Protein AF-A0A4R4LG14-F1 (afdb_monomer)

Secondary structure (DSSP, 8-state):
--GGGHHHHHHHHHHT--SS-S-B-TTSSBPPHHHHHHHHHHHHHHTT-TT--HHHHHHHHHHHHHHTT--HHHHHHHHSS--HHHHHHHHHTTTTTHHHHHHHHHHHHHHS-GGGS-S----

Solvent-accessible surface area (backbone atoms only — not comparable to full-atom values): 7514 Å² total; per-residue (Å²): 129,69,73,88,54,48,63,60,51,51,53,40,53,77,74,51,32,51,99,90,40,74,56,44,38,98,87,72,43,74,52,52,70,65,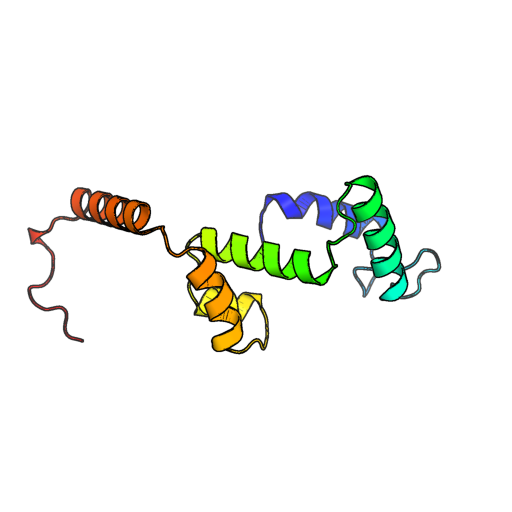61,55,50,54,52,48,54,55,50,31,50,76,70,72,38,75,87,65,51,79,66,52,56,55,51,49,56,43,40,56,43,29,67,72,68,50,48,70,66,54,46,31,65,73,60,54,97,52,51,70,74,65,38,47,59,31,50,59,76,45,72,81,46,63,66,61,52,53,48,52,53,50,53,52,52,74,77,40,65,74,90,73,57,71,98,66,86,82,128

Foldseek 3Di:
DPPVCVVVQVVQCVPAADPVGSHADPVRHHDDPVNVQVVVCVVCVVVVNNVDHPVVVVVVVLLVVLVVVDDLVRSPVVVDPDDSVVSVVSVVSNPPCVVVVVVVVVVCVVVDPPVPDPPDPDD

Nearest PDB structures (foldseek):
  3nkh-assembly1_B  TM=7.473E-01  e=2.938E-03  Staphylococcus aureus subsp. aureus USA300_TCH1516
  5hxy-assembly4_D  TM=7.061E-01  e=4.426E-02  Thermoplasma acidophilum DSM 1728
  5hxy-assembly6_F  TM=7.081E-01  e=1.070E-01  Thermoplasma acidophilum DSM 1728

Structure (mmCIF, N/CA/C/O backbone):
data_AF-A0A4R4LG14-F1
#
_entry.id   AF-A0A4R4LG14-F1
#
loop_
_atom_site.group_PDB
_atom_site.id
_atom_site.type_symbol
_atom_site.label_atom_id
_atom_site.label_alt_id
_atom_site.label_comp_id
_atom_site.label_asym_id
_atom_site.label_entity_id
_atom_site.label_seq_id
_atom_site.pdbx_PDB_ins_code
_atom_site.Cartn_x
_atom_site.Cartn_y
_atom_site.Cartn_z
_atom_site.occupancy
_atom_site.B_iso_or_equiv
_atom_site.auth_seq_id
_atom_site.auth_comp_id
_atom_site.auth_asym_id
_atom_site.auth_atom_id
_atom_site.pdbx_PDB_model_num
ATOM 1 N N . MET A 1 1 ? -0.194 -11.779 3.820 1.00 76.62 1 MET A N 1
ATOM 2 C CA . MET A 1 1 ? -0.408 -11.141 2.499 1.00 76.62 1 MET A CA 1
ATOM 3 C C . MET A 1 1 ? -1.853 -11.392 2.093 1.00 76.62 1 MET A C 1
ATOM 5 O O . MET A 1 1 ? -2.299 -12.504 2.347 1.00 76.62 1 MET A O 1
ATOM 9 N N . PRO A 1 2 ? -2.594 -10.414 1.538 1.00 85.44 2 PRO A N 1
ATOM 10 C CA . PRO A 1 2 ? -3.987 -10.636 1.152 1.00 85.44 2 PRO A CA 1
ATOM 11 C C . PRO A 1 2 ? -4.112 -11.770 0.113 1.00 85.44 2 PRO A C 1
ATOM 13 O O . PRO A 1 2 ? -3.395 -11.725 -0.890 1.00 85.44 2 PRO A O 1
ATOM 16 N N . PRO A 1 3 ? -4.994 -12.772 0.312 1.00 91.81 3 PRO A N 1
ATOM 17 C CA . PRO A 1 3 ? -5.083 -13.934 -0.579 1.00 91.81 3 PRO A CA 1
ATOM 18 C C . PRO A 1 3 ? -5.392 -13.582 -2.037 1.00 91.81 3 PRO A C 1
ATOM 20 O O . PRO A 1 3 ? -4.839 -14.194 -2.945 1.00 91.81 3 PRO A O 1
ATOM 23 N N . HIS A 1 4 ? -6.196 -12.540 -2.274 1.00 90.62 4 HIS A N 1
ATOM 24 C CA . HIS A 1 4 ? -6.562 -12.090 -3.621 1.00 90.62 4 HIS A CA 1
ATOM 25 C C . HIS A 1 4 ? -5.376 -11.545 -4.443 1.00 90.62 4 HIS A C 1
ATOM 27 O O . HIS A 1 4 ? -5.482 -11.428 -5.658 1.00 90.62 4 HIS A O 1
ATOM 33 N N . VAL A 1 5 ? -4.235 -11.237 -3.811 1.00 90.06 5 VAL A N 1
ATOM 34 C CA . VAL A 1 5 ? -3.007 -10.787 -4.496 1.00 90.06 5 VAL A CA 1
ATOM 35 C C . VAL A 1 5 ? -2.131 -11.972 -4.932 1.00 90.06 5 VAL A C 1
ATOM 37 O O . VAL A 1 5 ? -1.293 -11.839 -5.821 1.00 90.06 5 VAL A O 1
ATOM 40 N N . VAL A 1 6 ? -2.323 -13.161 -4.352 1.00 94.12 6 VAL A N 1
ATOM 41 C CA . VAL A 1 6 ? -1.509 -14.348 -4.670 1.00 94.12 6 VAL A CA 1
ATOM 42 C C . VAL A 1 6 ? -1.554 -14.713 -6.162 1.00 94.12 6 VAL A C 1
ATOM 44 O O . VAL A 1 6 ? -0.480 -14.946 -6.720 1.00 94.12 6 VAL A O 1
ATOM 47 N N . PRO A 1 7 ? -2.720 -14.738 -6.845 1.00 95.50 7 PRO A N 1
ATOM 48 C CA . PRO A 1 7 ? -2.771 -15.124 -8.254 1.00 95.50 7 PRO A CA 1
ATOM 49 C C . PRO A 1 7 ? -1.943 -14.210 -9.163 1.00 95.50 7 PRO A C 1
ATOM 51 O O . PRO A 1 7 ? -1.222 -14.706 -10.025 1.00 95.50 7 PRO A O 1
ATOM 54 N N . VAL A 1 8 ? -1.974 -12.889 -8.940 1.00 93.38 8 VAL A N 1
ATOM 55 C CA . VAL A 1 8 ? -1.200 -11.941 -9.762 1.00 93.38 8 VAL A CA 1
ATOM 56 C C . VAL A 1 8 ? 0.305 -12.061 -9.514 1.00 93.38 8 VAL A C 1
ATOM 58 O O . VAL A 1 8 ? 1.091 -11.954 -10.452 1.00 93.38 8 VAL A O 1
ATOM 61 N N . LEU A 1 9 ? 0.725 -12.351 -8.279 1.00 93.31 9 LEU A N 1
ATOM 62 C CA . LEU A 1 9 ? 2.139 -12.585 -7.979 1.00 93.31 9 LEU A CA 1
ATOM 63 C C . LEU A 1 9 ? 2.648 -13.890 -8.585 1.00 93.31 9 LEU A C 1
ATOM 65 O O . LEU A 1 9 ? 3.774 -13.923 -9.071 1.00 93.31 9 LEU A O 1
ATOM 69 N N . ARG A 1 10 ? 1.827 -14.947 -8.583 1.00 95.44 10 ARG A N 1
ATOM 70 C CA . ARG A 1 10 ? 2.173 -16.217 -9.231 1.00 95.44 10 ARG A CA 1
ATOM 71 C C . ARG A 1 10 ? 2.366 -16.030 -10.733 1.00 95.44 10 ARG A C 1
ATOM 73 O O . ARG A 1 10 ? 3.416 -16.393 -11.246 1.00 95.44 10 ARG A O 1
ATOM 80 N N . LEU A 1 11 ? 1.409 -15.376 -11.391 1.00 96.31 11 LEU A N 1
ATOM 81 C CA . LEU A 1 11 ? 1.508 -15.036 -12.811 1.00 96.31 11 LEU A CA 1
ATOM 82 C C . LEU A 1 11 ? 2.797 -14.256 -13.111 1.00 96.31 11 LEU A C 1
ATOM 84 O O . LEU A 1 11 ? 3.506 -14.548 -14.069 1.00 96.31 11 LEU A O 1
ATOM 88 N N . HIS A 1 12 ? 3.121 -13.272 -12.268 1.00 94.69 12 HIS A N 1
ATOM 89 C CA . HIS A 1 12 ? 4.330 -12.468 -12.430 1.00 94.69 12 HIS A CA 1
ATOM 90 C C . HIS A 1 12 ? 5.613 -13.287 -12.250 1.00 94.69 12 HIS A C 1
ATOM 92 O O . HIS A 1 12 ? 6.559 -13.118 -13.018 1.00 94.69 12 HIS A O 1
ATOM 98 N N . LEU A 1 13 ? 5.650 -14.177 -11.256 1.00 94.94 13 LEU A N 1
ATOM 99 C CA . LEU A 1 13 ? 6.781 -15.075 -11.015 1.00 94.94 13 LEU A CA 1
ATOM 100 C C . LEU A 1 13 ? 7.037 -16.006 -12.204 1.00 94.94 13 LEU A C 1
ATOM 102 O O . LEU A 1 13 ? 8.188 -16.206 -12.572 1.00 94.94 13 L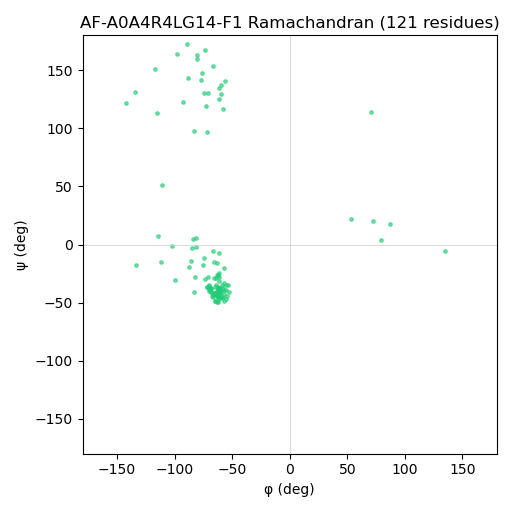EU A O 1
ATOM 106 N N . GLU A 1 14 ? 5.976 -16.538 -12.808 1.00 95.31 14 GLU A N 1
ATOM 107 C CA . GLU A 1 14 ? 6.063 -17.453 -13.950 1.00 95.31 14 GLU A CA 1
ATOM 108 C C . GLU A 1 14 ? 6.499 -16.748 -15.240 1.00 95.31 14 GLU A C 1
ATOM 110 O O . GLU A 1 14 ? 7.228 -17.329 -16.041 1.00 95.31 14 GLU A O 1
ATOM 115 N N . GLN A 1 15 ? 6.061 -15.503 -15.454 1.00 93.94 15 GLN A N 1
ATOM 116 C CA . GLN A 1 15 ? 6.255 -14.818 -16.736 1.00 93.94 15 GLN A CA 1
ATOM 117 C C . GLN A 1 15 ? 7.421 -13.827 -16.763 1.00 93.94 15 GLN A C 1
ATOM 119 O O . GLN A 1 15 ? 7.988 -13.592 -17.831 1.00 93.94 15 GLN A O 1
ATOM 124 N N . TYR A 1 16 ? 7.748 -13.194 -15.634 1.00 93.06 16 TYR A N 1
ATOM 125 C CA . TYR A 1 16 ? 8.576 -11.980 -15.635 1.00 93.06 16 TYR A CA 1
ATOM 126 C C . TYR A 1 16 ? 9.705 -11.966 -14.603 1.00 93.06 16 TYR A C 1
ATOM 128 O O . TYR A 1 16 ? 10.607 -11.130 -14.712 1.00 93.06 16 TYR A O 1
ATOM 136 N N . ALA A 1 17 ? 9.665 -12.822 -13.581 1.00 94.69 17 ALA A N 1
ATOM 137 C CA . ALA A 1 17 ? 10.696 -12.831 -12.550 1.00 94.69 17 ALA A CA 1
ATOM 138 C C . ALA A 1 17 ? 11.994 -13.492 -13.038 1.00 94.69 17 ALA A C 1
ATOM 140 O O . ALA A 1 17 ? 11.992 -14.431 -13.830 1.00 94.69 17 ALA A O 1
ATOM 141 N N . GLY A 1 18 ? 13.122 -12.997 -12.529 1.00 92.12 18 GLY A N 1
ATOM 142 C CA . GLY A 1 18 ? 14.416 -13.654 -12.667 1.00 92.12 18 GLY A CA 1
ATOM 143 C C . GLY A 1 18 ? 14.655 -14.636 -11.522 1.00 92.12 18 GLY A C 1
ATOM 144 O O . GLY A 1 18 ? 13.927 -14.653 -10.531 1.00 92.12 18 GLY A O 1
ATOM 145 N N . ARG A 1 19 ? 15.741 -15.411 -11.612 1.00 88.25 19 ARG A N 1
ATOM 146 C CA . ARG A 1 19 ? 16.099 -16.416 -10.595 1.00 88.25 19 ARG A CA 1
ATOM 147 C C . ARG A 1 19 ? 16.275 -15.832 -9.186 1.00 88.25 19 ARG A C 1
ATOM 149 O O . ARG A 1 19 ? 15.901 -16.474 -8.213 1.00 88.25 19 ARG A O 1
ATOM 156 N N . GLU A 1 20 ? 16.841 -14.631 -9.077 1.00 91.12 20 GLU A N 1
ATOM 157 C CA . GLU A 1 20 ? 17.147 -13.986 -7.787 1.00 91.12 20 GLU A CA 1
ATOM 158 C C . GLU A 1 20 ? 16.288 -12.751 -7.493 1.00 91.12 20 GLU A C 1
ATOM 160 O O . GLU A 1 20 ? 16.271 -12.242 -6.373 1.00 91.12 20 GLU A O 1
ATOM 165 N N . ARG A 1 21 ? 15.604 -12.210 -8.503 1.00 93.25 21 ARG A N 1
ATOM 166 C CA . ARG A 1 21 ? 14.941 -10.907 -8.420 1.00 93.25 21 ARG A CA 1
ATOM 167 C C . ARG A 1 21 ? 13.544 -10.985 -9.003 1.00 93.25 21 ARG A C 1
ATOM 169 O O . ARG A 1 21 ? 13.350 -11.431 -10.127 1.00 93.25 21 ARG A O 1
ATOM 176 N N . LEU A 1 22 ? 12.583 -10.464 -8.242 1.00 93.38 22 LEU A N 1
ATOM 177 C CA . LEU A 1 22 ? 11.174 -10.480 -8.622 1.00 93.38 22 LEU A CA 1
ATOM 178 C C . LEU A 1 22 ? 10.884 -9.576 -9.828 1.00 93.38 22 LEU A C 1
ATOM 180 O O . LEU A 1 22 ? 10.078 -9.932 -10.675 1.00 93.38 22 LEU A O 1
ATOM 184 N N . PHE A 1 23 ? 11.534 -8.414 -9.922 1.00 94.12 23 PHE A N 1
ATOM 185 C CA . PHE A 1 23 ? 11.260 -7.422 -10.964 1.00 94.12 23 PHE A CA 1
ATOM 186 C C . PHE A 1 23 ? 12.462 -7.244 -11.889 1.00 94.12 23 PHE A C 1
ATOM 188 O O . PHE A 1 23 ? 13.499 -6.712 -11.481 1.00 94.12 23 PHE A O 1
ATOM 195 N N . MET A 1 24 ? 12.282 -7.649 -13.144 1.00 94.81 24 MET A N 1
ATOM 196 C CA . MET A 1 24 ? 13.300 -7.604 -14.189 1.00 94.81 24 MET A CA 1
ATOM 197 C C . MET A 1 24 ? 12.877 -6.676 -15.330 1.00 94.81 24 MET A C 1
ATOM 199 O O . MET A 1 24 ? 11.692 -6.478 -15.602 1.00 94.81 24 MET A O 1
ATOM 203 N N . SER A 1 25 ? 13.865 -6.096 -15.996 1.00 92.50 25 SER A N 1
ATOM 204 C CA . SER A 1 25 ? 13.724 -5.426 -17.285 1.00 92.50 25 SER A CA 1
ATOM 205 C C . SER A 1 25 ? 13.715 -6.468 -18.414 1.00 92.50 25 SER A C 1
ATOM 207 O O . SER A 1 25 ? 14.147 -7.604 -18.233 1.00 92.50 25 SER A O 1
ATOM 209 N N . ARG A 1 26 ? 13.250 -6.081 -19.610 1.00 88.50 26 ARG A N 1
ATOM 210 C CA . ARG A 1 26 ? 13.176 -6.983 -20.782 1.00 88.50 26 ARG A CA 1
ATOM 211 C C . ARG A 1 26 ? 14.534 -7.517 -21.245 1.00 88.50 26 ARG A 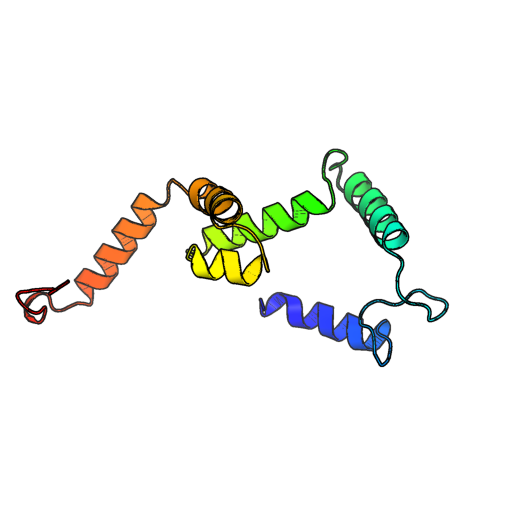C 1
ATOM 213 O O . ARG A 1 26 ? 14.584 -8.560 -21.877 1.00 88.50 26 ARG A O 1
ATOM 220 N N . ASP A 1 27 ? 15.606 -6.794 -20.946 1.00 90.50 27 ASP A N 1
ATOM 221 C CA . ASP A 1 27 ? 16.990 -7.170 -21.249 1.00 90.50 27 ASP A CA 1
ATOM 222 C C . ASP A 1 27 ? 17.608 -8.106 -20.191 1.00 90.50 27 ASP A C 1
ATOM 224 O O . ASP A 1 27 ? 18.797 -8.403 -20.252 1.00 90.50 27 ASP A O 1
ATOM 228 N N . GLY A 1 28 ? 16.827 -8.552 -19.198 1.00 90.62 28 GLY A N 1
ATOM 229 C CA . GLY A 1 28 ? 17.301 -9.411 -18.113 1.00 90.62 28 GLY A CA 1
ATOM 230 C C . GLY A 1 28 ? 18.052 -8.672 -17.003 1.00 90.62 28 GLY A C 1
ATOM 231 O O . GLY A 1 28 ? 18.515 -9.309 -16.058 1.00 90.62 28 GLY A O 1
ATOM 232 N N . SER A 1 29 ? 18.158 -7.340 -17.058 1.00 92.75 29 SER A N 1
ATOM 233 C CA . SER A 1 29 ? 18.714 -6.540 -15.962 1.00 92.75 29 SER A CA 1
ATOM 234 C C . SER A 1 29 ? 17.679 -6.295 -14.850 1.00 92.75 29 SER A C 1
ATOM 236 O O . SER A 1 29 ? 16.473 -6.384 -15.094 1.00 92.75 29 SER A O 1
ATOM 238 N N . PRO A 1 30 ? 18.090 -5.958 -13.612 1.00 94.50 30 PRO A N 1
ATOM 239 C CA . PRO A 1 30 ? 17.150 -5.539 -12.575 1.00 94.50 30 PRO A CA 1
ATOM 240 C C . PRO A 1 30 ? 16.307 -4.335 -13.017 1.00 94.50 30 PRO A C 1
ATOM 242 O O . PRO A 1 30 ? 16.816 -3.397 -13.639 1.00 94.50 30 PRO A O 1
ATOM 245 N N . LEU A 1 31 ? 15.019 -4.329 -12.663 1.00 94.44 31 LEU A N 1
ATOM 246 C CA . LEU A 1 31 ? 14.141 -3.212 -13.001 1.00 94.44 31 LEU A CA 1
ATOM 247 C C . LEU A 1 31 ? 14.633 -1.912 -12.344 1.00 94.44 31 LEU A C 1
ATOM 249 O O . LEU A 1 31 ? 14.779 -1.823 -11.124 1.00 94.44 31 LEU A O 1
ATOM 253 N N . ARG A 1 32 ? 14.845 -0.872 -13.156 1.00 93.31 32 ARG A N 1
ATOM 254 C CA . ARG A 1 32 ? 15.227 0.457 -12.662 1.00 93.31 32 ARG A CA 1
ATOM 255 C C . ARG A 1 32 ? 14.017 1.192 -12.086 1.00 93.31 32 ARG A C 1
ATOM 257 O O . ARG A 1 32 ? 12.936 1.181 -12.675 1.00 93.31 32 ARG A O 1
ATOM 264 N N . GLY A 1 33 ? 14.221 1.929 -10.992 1.00 90.62 33 GLY A N 1
ATOM 265 C CA . GLY A 1 33 ? 13.154 2.696 -10.332 1.00 90.62 33 GLY A CA 1
ATOM 266 C C . GLY A 1 33 ? 12.455 3.705 -11.254 1.00 90.62 33 GLY A C 1
ATOM 267 O O . GLY A 1 33 ? 11.230 3.803 -11.239 1.00 90.62 33 GLY A O 1
ATOM 268 N N . ASN A 1 34 ? 13.202 4.391 -12.129 1.00 93.31 34 ASN A N 1
ATOM 269 C CA . ASN A 1 34 ? 12.603 5.322 -13.092 1.00 93.31 34 ASN A CA 1
ATOM 270 C C . ASN A 1 34 ? 11.678 4.606 -14.094 1.00 93.31 34 ASN A C 1
ATOM 272 O O . ASN A 1 34 ? 10.634 5.141 -14.450 1.00 93.31 34 ASN A O 1
ATOM 276 N N . THR A 1 35 ? 11.997 3.376 -14.509 1.00 93.38 35 THR A N 1
ATOM 277 C CA . THR A 1 35 ? 11.138 2.595 -15.416 1.00 93.38 35 THR A CA 1
ATOM 278 C C . THR A 1 35 ? 9.770 2.330 -14.789 1.00 93.38 35 THR A C 1
ATOM 280 O O . THR A 1 35 ? 8.742 2.538 -15.438 1.00 93.38 35 THR A O 1
ATOM 283 N N . LEU A 1 36 ? 9.754 1.938 -13.510 1.00 92.00 36 LEU A N 1
ATOM 284 C CA . LEU A 1 36 ? 8.525 1.774 -12.733 1.00 92.00 36 LEU A CA 1
ATOM 285 C C . LEU A 1 36 ? 7.763 3.100 -12.609 1.00 92.00 36 LEU A C 1
ATOM 287 O O . LEU A 1 36 ? 6.560 3.142 -12.861 1.00 92.00 36 LEU A O 1
ATOM 291 N N . TYR A 1 37 ? 8.461 4.186 -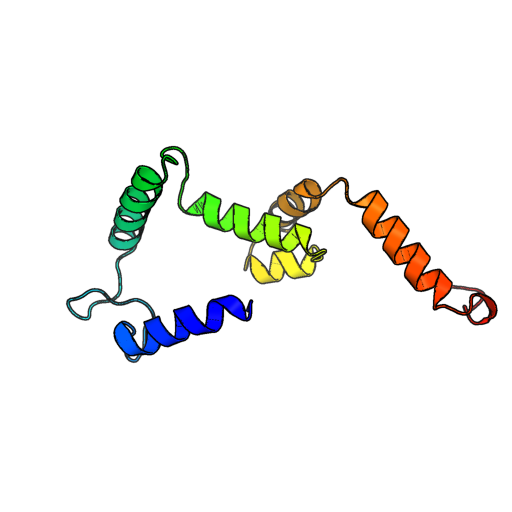12.272 1.00 93.62 37 TYR A N 1
ATOM 292 C CA . TYR A 1 37 ? 7.851 5.508 -12.134 1.00 93.62 37 TYR A CA 1
ATOM 293 C C . TYR A 1 37 ? 7.173 5.969 -13.432 1.00 93.62 37 TYR A C 1
ATOM 295 O O . TYR A 1 37 ? 6.016 6.377 -13.410 1.00 93.62 37 TYR A O 1
ATOM 303 N N . GLN A 1 38 ? 7.831 5.820 -14.584 1.00 95.25 38 GLN A N 1
ATOM 304 C CA . GLN A 1 38 ? 7.242 6.178 -15.878 1.00 95.25 38 GLN A CA 1
ATOM 305 C C . GLN A 1 38 ? 6.031 5.302 -16.230 1.00 95.25 38 GLN A C 1
ATOM 307 O O . GLN A 1 38 ? 5.056 5.790 -16.804 1.00 95.25 38 GLN A O 1
ATOM 312 N N . ALA A 1 39 ? 6.062 4.010 -15.883 1.00 94.25 39 ALA A N 1
ATOM 313 C CA . ALA A 1 39 ? 4.900 3.137 -16.039 1.00 94.25 39 ALA A CA 1
ATOM 314 C C . ALA A 1 39 ? 3.716 3.610 -15.182 1.00 94.25 39 ALA A C 1
ATOM 316 O O . ALA A 1 39 ? 2.595 3.693 -15.688 1.00 94.25 39 ALA A O 1
ATOM 317 N N . PHE A 1 40 ? 3.974 4.002 -13.934 1.00 95.62 40 PHE A N 1
ATOM 318 C CA . PHE A 1 40 ? 2.967 4.581 -13.051 1.00 95.62 40 PHE A CA 1
ATOM 319 C C . PHE A 1 40 ? 2.409 5.909 -13.584 1.00 95.62 40 PHE A C 1
ATOM 321 O O . PHE A 1 40 ? 1.194 6.079 -13.615 1.00 95.62 40 PHE A O 1
ATOM 328 N N . VAL A 1 41 ? 3.257 6.820 -14.074 1.00 96.38 41 VAL A N 1
ATOM 329 C CA . VAL A 1 41 ? 2.824 8.104 -14.661 1.00 96.38 41 VAL A CA 1
ATOM 330 C C . VAL A 1 41 ? 1.854 7.880 -15.826 1.00 96.38 41 VAL A C 1
ATOM 332 O O . VAL A 1 41 ? 0.824 8.547 -15.919 1.00 96.38 41 VAL A O 1
ATOM 335 N N . ARG A 1 42 ? 2.133 6.902 -16.696 1.00 97.38 42 ARG A N 1
ATOM 336 C CA . ARG A 1 42 ? 1.206 6.532 -17.777 1.00 97.38 42 ARG A CA 1
ATOM 337 C C . ARG A 1 42 ? -0.101 5.951 -17.239 1.00 97.38 42 ARG A C 1
ATOM 339 O O . ARG A 1 42 ? -1.164 6.280 -17.759 1.00 97.38 42 ARG A O 1
ATOM 346 N N . ALA A 1 43 ? -0.031 5.094 -16.221 1.00 96.19 43 ALA A N 1
ATOM 347 C CA . ALA A 1 43 ? -1.210 4.482 -15.614 1.00 96.19 43 ALA A CA 1
ATOM 348 C C . ALA A 1 43 ? -2.117 5.523 -14.937 1.00 96.19 43 ALA A C 1
ATOM 350 O O . ALA A 1 43 ? -3.309 5.559 -15.236 1.00 96.19 43 ALA A O 1
ATOM 351 N N . ARG A 1 44 ? -1.563 6.416 -14.103 1.00 95.81 44 ARG A N 1
ATOM 352 C CA . ARG A 1 44 ? -2.344 7.454 -13.410 1.00 95.81 44 ARG A CA 1
ATOM 353 C C . ARG A 1 44 ? -3.006 8.423 -14.389 1.00 95.81 44 ARG A C 1
ATOM 355 O O . ARG A 1 44 ? -4.168 8.755 -14.201 1.00 95.81 44 ARG A O 1
ATOM 362 N N . LYS A 1 45 ? -2.317 8.784 -15.481 1.00 97.19 45 LYS A N 1
ATOM 363 C CA . LYS A 1 45 ? -2.873 9.666 -16.516 1.00 97.19 45 LYS A CA 1
ATOM 364 C C . LYS A 1 45 ? -4.065 9.030 -17.221 1.00 97.19 45 LYS A C 1
ATOM 366 O O . LYS A 1 45 ? -5.091 9.668 -17.415 1.00 97.19 45 LYS A O 1
ATOM 371 N N . ARG A 1 46 ? -3.960 7.741 -17.558 1.00 97.81 46 ARG A N 1
ATOM 372 C CA . ARG A 1 46 ? -5.076 6.975 -18.139 1.00 97.81 46 ARG A CA 1
ATOM 373 C C . ARG A 1 46 ? -6.261 6.831 -17.184 1.00 97.81 46 ARG A C 1
ATOM 375 O O . ARG A 1 46 ? -7.383 6.713 -17.653 1.00 97.81 46 ARG A O 1
ATOM 382 N N . ALA A 1 47 ? -6.007 6.831 -15.879 1.00 95.56 47 ALA A N 1
ATOM 383 C CA . ALA A 1 47 ? -7.039 6.789 -14.849 1.00 95.56 47 ALA A CA 1
ATOM 384 C C . ALA A 1 47 ? -7.615 8.176 -14.492 1.00 95.56 47 ALA A C 1
ATOM 386 O O . ALA A 1 47 ? -8.508 8.244 -13.656 1.00 95.56 47 ALA A O 1
ATOM 387 N N . GLY A 1 48 ? -7.111 9.274 -15.077 1.00 97.19 48 GLY A N 1
ATOM 388 C CA . GLY A 1 48 ? -7.528 10.639 -14.726 1.00 97.19 48 GLY A CA 1
ATOM 389 C C . GLY A 1 48 ? -7.020 11.125 -13.359 1.00 97.19 48 GLY A C 1
ATOM 390 O O . GLY A 1 48 ? -7.578 12.053 -12.784 1.00 97.19 48 GLY A O 1
ATOM 391 N N . LEU A 1 49 ? -5.967 10.502 -12.822 1.00 95.81 49 LEU A N 1
ATOM 392 C CA . LEU A 1 49 ? -5.421 10.745 -11.482 1.00 95.81 49 LEU A CA 1
ATOM 393 C C . LEU A 1 49 ? -4.038 11.411 -11.546 1.00 95.81 49 LEU A C 1
ATOM 395 O O . LEU A 1 49 ? -3.075 10.943 -10.941 1.00 95.81 49 LEU A O 1
ATOM 399 N N . ASP A 1 50 ? -3.910 12.504 -12.298 1.00 94.56 50 ASP A N 1
ATOM 400 C CA . ASP A 1 50 ? -2.611 13.144 -12.573 1.00 94.56 50 ASP A CA 1
ATOM 401 C C . ASP A 1 50 ? -1.877 13.649 -11.319 1.00 94.56 50 ASP A C 1
ATOM 403 O O . ASP A 1 50 ? -0.643 13.675 -11.289 1.00 94.56 50 ASP A O 1
ATOM 407 N N . HIS A 1 51 ? -2.628 13.996 -10.272 1.00 93.50 51 HIS A N 1
ATOM 408 C CA . HIS A 1 51 ? -2.106 14.460 -8.986 1.00 93.50 51 HIS A CA 1
ATOM 409 C C . HIS A 1 51 ? -1.529 13.329 -8.117 1.00 93.50 51 HIS A C 1
ATOM 411 O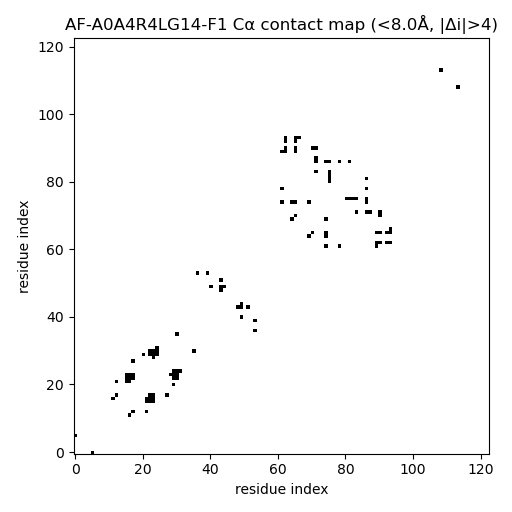 O . HIS A 1 51 ? -0.770 13.601 -7.191 1.00 93.50 51 HIS A O 1
ATOM 417 N N . LEU A 1 52 ? -1.858 12.066 -8.410 1.00 94.56 52 LEU A N 1
ATOM 418 C CA . LEU A 1 52 ? -1.481 10.923 -7.582 1.00 94.56 52 LEU A CA 1
ATOM 419 C C . LEU A 1 52 ? 0.002 10.582 -7.746 1.00 94.56 52 LEU A C 1
ATOM 421 O O . LEU A 1 52 ? 0.489 10.393 -8.862 1.00 94.56 52 LEU A O 1
ATOM 425 N N . THR A 1 53 ? 0.732 10.424 -6.651 1.00 93.88 53 THR A N 1
ATOM 426 C CA . THR A 1 53 ? 2.121 9.953 -6.629 1.00 93.88 53 THR A CA 1
ATOM 427 C C . THR A 1 53 ? 2.206 8.455 -6.316 1.00 93.88 53 THR A C 1
ATOM 429 O O . THR A 1 53 ? 1.271 7.842 -5.805 1.00 93.88 53 THR A O 1
ATOM 432 N N . VAL A 1 54 ? 3.364 7.836 -6.581 1.00 90.19 54 VAL A N 1
ATOM 433 C CA . VAL A 1 54 ? 3.604 6.430 -6.194 1.00 90.19 54 VAL A CA 1
ATOM 434 C C . VAL A 1 54 ? 3.527 6.258 -4.672 1.00 90.19 54 VAL A C 1
ATOM 436 O O . VAL A 1 54 ? 3.116 5.204 -4.188 1.00 90.19 54 VAL A O 1
ATOM 439 N N . HIS A 1 55 ? 3.910 7.283 -3.904 1.00 91.75 55 HIS A N 1
ATOM 440 C CA . HIS A 1 55 ? 3.8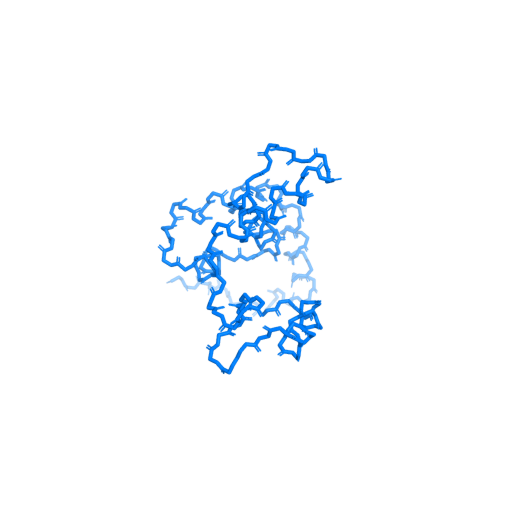75 7.223 -2.445 1.00 91.75 55 HIS A CA 1
ATOM 441 C C . HIS A 1 55 ? 2.438 7.242 -1.901 1.00 91.75 55 HIS A C 1
ATOM 443 O O . HIS A 1 55 ? 2.163 6.602 -0.887 1.00 91.75 55 HIS A O 1
ATOM 449 N N . ASP A 1 56 ? 1.494 7.847 -2.623 1.00 93.06 56 ASP A N 1
ATOM 450 C CA . ASP A 1 56 ? 0.076 7.839 -2.245 1.00 93.06 56 ASP A CA 1
ATOM 451 C C . ASP A 1 56 ? -0.539 6.436 -2.305 1.00 93.06 56 ASP A C 1
ATOM 453 O O . ASP A 1 56 ? -1.407 6.104 -1.498 1.00 93.06 56 ASP A O 1
ATOM 457 N N . LEU A 1 57 ? -0.032 5.552 -3.176 1.00 91.69 57 LEU A N 1
ATOM 458 C CA . LEU A 1 57 ? -0.417 4.134 -3.163 1.00 91.69 57 LEU A CA 1
ATOM 459 C C . LEU A 1 57 ? -0.016 3.459 -1.847 1.00 91.69 57 LEU A C 1
ATOM 461 O O . LEU A 1 57 ? -0.765 2.651 -1.293 1.00 91.69 57 LEU A O 1
ATOM 465 N N . ARG A 1 58 ? 1.163 3.811 -1.320 1.00 89.50 58 ARG A N 1
ATOM 466 C CA . ARG A 1 58 ? 1.624 3.318 -0.021 1.00 89.50 58 ARG A CA 1
ATOM 467 C C . ARG A 1 58 ? 0.751 3.873 1.098 1.00 89.50 58 ARG A C 1
ATOM 469 O O . ARG A 1 58 ? 0.351 3.085 1.948 1.00 89.50 58 ARG A O 1
ATOM 476 N N . HIS A 1 59 ? 0.429 5.168 1.085 1.00 90.19 59 HIS A N 1
ATOM 477 C CA . HIS A 1 59 ? -0.496 5.769 2.052 1.00 90.19 59 HIS A CA 1
ATOM 478 C C . HIS A 1 59 ? -1.859 5.076 2.036 1.00 90.19 59 HIS A C 1
ATOM 480 O O . HIS A 1 59 ? -2.321 4.626 3.080 1.00 90.19 59 HIS A O 1
ATOM 486 N N . THR A 1 60 ? -2.435 4.879 0.850 1.00 90.06 60 THR A N 1
ATOM 487 C CA . THR A 1 60 ? -3.714 4.182 0.662 1.00 90.06 60 THR A CA 1
ATOM 488 C C . THR A 1 60 ? -3.677 2.785 1.277 1.00 90.06 60 THR A C 1
ATOM 490 O O . THR A 1 60 ? -4.553 2.425 2.057 1.00 90.06 60 THR A O 1
ATOM 493 N N . GLY A 1 61 ? -2.620 2.008 1.015 1.00 89.06 61 GLY A N 1
ATOM 494 C CA . GLY A 1 61 ? -2.466 0.673 1.595 1.00 89.06 61 GLY A CA 1
ATOM 495 C C . GLY A 1 61 ? -2.359 0.650 3.127 1.00 89.06 61 GLY A C 1
ATOM 496 O O . GLY A 1 61 ? -2.714 -0.360 3.734 1.00 89.06 61 GLY A O 1
ATOM 497 N N . GLN A 1 62 ? -1.882 1.728 3.760 1.00 89.25 62 GLN A N 1
ATOM 498 C CA . GLN A 1 62 ? -1.843 1.837 5.223 1.00 89.25 62 GLN A CA 1
ATOM 499 C C . GLN A 1 62 ? -3.174 2.299 5.805 1.00 89.25 62 GLN A C 1
ATOM 501 O O . GLN A 1 62 ? -3.606 1.734 6.803 1.00 89.25 62 GLN A O 1
ATOM 506 N N . THR A 1 63 ? -3.848 3.257 5.169 1.00 88.94 63 THR A N 1
ATOM 507 C CA . THR A 1 63 ? -5.201 3.665 5.566 1.00 88.94 63 THR A CA 1
ATOM 508 C C . THR A 1 63 ? -6.165 2.482 5.481 1.00 88.94 63 THR A C 1
ATOM 510 O O . THR A 1 63 ? -6.869 2.202 6.444 1.00 88.94 63 THR A O 1
ATOM 513 N N . LEU A 1 64 ? -6.119 1.708 4.389 1.00 89.25 64 LEU A N 1
ATOM 514 C CA . LEU A 1 64 ? -6.915 0.485 4.242 1.00 89.25 64 LEU A CA 1
ATOM 515 C C . LEU A 1 64 ? -6.579 -0.559 5.316 1.00 89.25 64 LEU A C 1
ATOM 517 O O . LEU A 1 64 ? -7.472 -1.236 5.807 1.00 89.25 64 LEU A O 1
ATOM 521 N N . ALA A 1 65 ? -5.306 -0.693 5.708 1.00 88.62 65 ALA A N 1
ATOM 522 C CA . ALA A 1 65 ? -4.921 -1.594 6.795 1.00 88.62 65 ALA A CA 1
ATOM 523 C C . ALA A 1 65 ? -5.444 -1.105 8.156 1.00 88.62 65 ALA A C 1
ATOM 525 O O . ALA A 1 65 ? -5.940 -1.904 8.941 1.00 88.62 65 ALA A O 1
ATOM 526 N N . ALA A 1 66 ? -5.384 0.197 8.434 1.00 88.69 66 ALA A N 1
ATOM 527 C CA . ALA A 1 66 ? -5.948 0.763 9.656 1.00 88.69 66 ALA A CA 1
ATOM 528 C C . ALA A 1 66 ? -7.470 0.527 9.717 1.00 88.69 66 ALA A C 1
ATOM 530 O O . ALA A 1 66 ? -8.001 0.118 10.750 1.00 88.69 66 ALA A O 1
ATOM 531 N N . GLN A 1 67 ? -8.159 0.661 8.580 1.00 85.62 67 GLN A N 1
ATOM 532 C CA . GLN A 1 67 ? -9.590 0.374 8.442 1.00 85.62 67 GLN A CA 1
ATOM 533 C C . GLN A 1 67 ? -9.961 -1.094 8.684 1.00 85.62 67 GLN A C 1
ATOM 535 O O . GLN A 1 67 ? -11.123 -1.378 8.946 1.00 85.62 67 GLN A O 1
ATOM 540 N N . THR A 1 68 ? -9.022 -2.048 8.673 1.00 85.25 68 THR A N 1
ATOM 541 C CA . THR A 1 68 ? -9.332 -3.430 9.087 1.00 85.25 68 THR A CA 1
ATOM 542 C C . THR A 1 68 ? -9.328 -3.615 10.603 1.00 85.25 68 THR A C 1
ATOM 544 O O . THR A 1 68 ? -9.599 -4.710 11.075 1.00 85.25 68 THR A O 1
ATOM 547 N N . GLY A 1 69 ? -9.014 -2.572 11.377 1.00 84.69 69 GLY A N 1
ATOM 548 C CA . GLY A 1 69 ? -8.847 -2.652 12.833 1.00 84.69 69 GLY A CA 1
ATOM 549 C C . GLY A 1 69 ? -7.426 -3.033 13.240 1.00 84.69 69 GLY A C 1
ATOM 550 O O . GLY A 1 69 ? -7.208 -3.481 14.361 1.00 84.69 69 GLY A O 1
ATOM 551 N N . ALA A 1 70 ? -6.459 -2.887 12.328 1.00 87.69 70 ALA A N 1
ATOM 552 C CA . ALA A 1 70 ? -5.058 -3.135 12.629 1.00 87.69 70 ALA A CA 1
ATOM 553 C C . ALA A 1 70 ? -4.575 -2.214 13.757 1.00 87.69 70 ALA A C 1
ATOM 555 O O . ALA A 1 70 ? -4.847 -1.011 13.762 1.00 87.69 70 ALA A O 1
ATOM 556 N N . THR A 1 71 ? -3.814 -2.774 14.694 1.00 88.50 71 THR A N 1
ATOM 557 C CA . THR A 1 71 ? -3.242 -2.006 15.800 1.00 88.50 71 THR A CA 1
ATOM 558 C C . THR A 1 71 ? -2.086 -1.126 15.321 1.00 88.50 71 THR A C 1
ATOM 560 O O . THR A 1 71 ? -1.518 -1.322 14.243 1.00 88.50 71 THR A O 1
ATOM 563 N N . LEU A 1 72 ? -1.651 -0.181 16.162 1.00 88.19 72 LEU A N 1
ATOM 564 C CA . LEU A 1 72 ? -0.449 0.609 15.884 1.00 88.19 72 LEU A CA 1
ATOM 565 C C . LEU A 1 72 ? 0.783 -0.285 15.638 1.00 88.19 72 LEU A C 1
ATOM 567 O O . LEU A 1 72 ? 1.574 -0.004 14.738 1.00 88.19 72 LEU A O 1
ATOM 571 N N . ALA A 1 73 ? 0.920 -1.379 16.394 1.00 89.44 73 ALA A N 1
ATOM 572 C CA . ALA A 1 73 ? 2.013 -2.335 16.236 1.00 89.44 73 ALA A CA 1
ATOM 573 C C . ALA A 1 73 ? 1.957 -3.055 14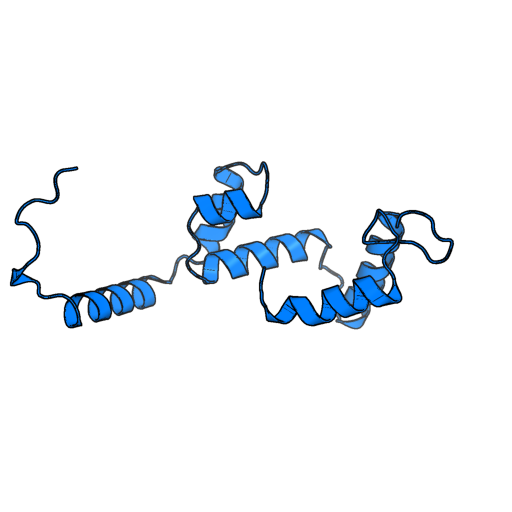.876 1.00 89.44 73 ALA A C 1
ATOM 575 O O . ALA A 1 73 ? 2.985 -3.182 14.203 1.00 89.44 73 ALA A O 1
ATOM 576 N N . ASP A 1 74 ? 0.763 -3.453 14.427 1.00 90.44 74 ASP A N 1
ATOM 577 C CA . ASP A 1 74 ? 0.562 -4.071 13.110 1.00 90.44 74 ASP A CA 1
ATOM 578 C C . ASP A 1 74 ? 0.941 -3.115 11.977 1.00 90.44 74 ASP A C 1
ATOM 580 O O . ASP A 1 74 ? 1.657 -3.494 11.043 1.00 90.44 74 ASP A O 1
ATOM 584 N N . LEU A 1 75 ? 0.508 -1.854 12.073 1.00 89.56 75 LEU A N 1
ATOM 585 C CA . LEU A 1 75 ? 0.828 -0.816 11.093 1.00 89.56 75 LEU A CA 1
ATOM 586 C C . LEU A 1 75 ? 2.332 -0.532 11.047 1.00 89.56 75 LEU A C 1
ATOM 588 O O . LEU A 1 75 ? 2.913 -0.465 9.964 1.00 89.56 75 LEU A O 1
ATOM 592 N N . MET A 1 76 ? 2.998 -0.433 12.201 1.00 90.38 76 MET A N 1
ATOM 593 C CA . MET A 1 76 ? 4.452 -0.245 12.268 1.00 90.38 76 MET A CA 1
ATOM 594 C C . MET A 1 76 ? 5.215 -1.410 11.636 1.00 90.38 76 MET A C 1
ATOM 596 O O . MET A 1 76 ? 6.132 -1.189 10.838 1.00 90.38 76 MET A O 1
ATOM 600 N N . LYS A 1 77 ? 4.805 -2.649 11.933 1.00 90.75 77 LYS A N 1
ATOM 601 C CA . LYS A 1 77 ? 5.390 -3.856 11.336 1.00 90.75 77 LYS A CA 1
ATOM 602 C C . LYS A 1 77 ? 5.227 -3.864 9.816 1.00 90.75 77 LYS A C 1
ATOM 604 O O . LYS A 1 77 ? 6.168 -4.202 9.104 1.00 90.75 77 LYS A O 1
ATOM 609 N N . ARG A 1 78 ? 4.056 -3.465 9.306 1.00 88.69 78 ARG A N 1
ATOM 610 C CA . ARG A 1 78 ? 3.783 -3.371 7.860 1.00 88.69 78 ARG A CA 1
ATOM 611 C C . ARG A 1 78 ? 4.542 -2.242 7.176 1.00 88.69 78 ARG A C 1
ATOM 613 O O . ARG A 1 78 ? 4.925 -2.384 6.017 1.00 88.69 78 ARG A O 1
ATOM 620 N N . LEU A 1 79 ? 4.733 -1.121 7.862 1.00 86.69 79 LEU A N 1
ATOM 621 C CA . LEU A 1 79 ? 5.469 0.018 7.333 1.00 86.69 79 LEU A CA 1
ATOM 622 C C . LEU A 1 79 ? 6.967 -0.289 7.212 1.00 86.69 79 LEU A C 1
ATOM 624 O O . LEU A 1 79 ? 7.574 0.111 6.224 1.00 86.69 79 LEU A O 1
ATOM 628 N N . GLY A 1 80 ? 7.553 -1.018 8.161 1.00 82.38 80 GLY A N 1
ATOM 629 C CA . GLY A 1 80 ? 8.993 -1.278 8.186 1.00 82.38 80 GLY A CA 1
ATOM 630 C C . GLY A 1 80 ? 9.784 -0.009 8.528 1.00 82.38 80 GLY A C 1
ATOM 631 O O . GLY A 1 80 ? 9.776 0.967 7.782 1.00 82.38 80 GLY A O 1
ATOM 632 N N . HIS A 1 81 ? 10.437 -0.011 9.693 1.00 71.81 81 HIS A N 1
ATOM 633 C CA . HIS A 1 81 ? 11.300 1.073 10.205 1.00 71.81 81 HIS A CA 1
ATOM 634 C C . HIS A 1 81 ? 10.649 2.476 10.236 1.00 71.81 81 HIS A C 1
ATOM 636 O O . HIS A 1 81 ? 11.340 3.492 10.259 1.00 71.81 81 HIS A O 1
ATOM 642 N N . SER A 1 82 ? 9.315 2.561 10.241 1.00 75.88 82 SER A N 1
ATOM 643 C CA . SER A 1 82 ? 8.595 3.833 10.338 1.00 75.88 82 SER A CA 1
ATOM 644 C C . SER A 1 82 ? 8.365 4.210 11.799 1.00 75.88 82 SER A C 1
ATOM 646 O O . SER A 1 82 ? 8.133 3.342 12.641 1.00 75.88 82 SER A O 1
ATOM 648 N N . SER A 1 83 ? 8.438 5.503 12.113 1.00 85.00 83 SER A N 1
ATOM 649 C CA . SER A 1 83 ? 8.249 5.982 13.482 1.00 85.00 83 SER A CA 1
ATOM 650 C C . SER A 1 83 ? 6.812 5.763 13.964 1.00 85.00 83 SER A C 1
ATOM 652 O O . SER A 1 83 ? 5.864 5.776 13.173 1.00 85.00 83 SER A O 1
ATOM 654 N N . MET A 1 84 ? 6.628 5.641 15.283 1.00 86.38 84 MET A N 1
ATOM 655 C CA . MET A 1 84 ? 5.290 5.593 15.891 1.00 86.38 84 MET A CA 1
ATOM 656 C C . MET A 1 84 ? 4.424 6.779 15.447 1.00 86.38 84 MET A C 1
ATOM 658 O O . MET A 1 84 ? 3.253 6.604 15.122 1.00 86.38 84 MET A O 1
ATOM 662 N N . ALA A 1 85 ? 5.010 7.978 15.372 1.00 86.19 85 ALA A N 1
ATOM 663 C CA . ALA A 1 85 ? 4.322 9.181 14.908 1.00 86.19 85 ALA A CA 1
ATOM 664 C C . ALA A 1 85 ? 3.839 9.059 13.452 1.00 86.19 85 ALA A C 1
ATOM 666 O O . ALA A 1 85 ? 2.754 9.524 13.110 1.00 86.19 85 ALA A O 1
ATOM 667 N N . ALA A 1 86 ? 4.615 8.408 12.579 1.00 84.44 86 ALA A N 1
ATOM 668 C CA . ALA A 1 86 ? 4.198 8.158 11.206 1.00 84.44 86 ALA A CA 1
ATOM 669 C C . ALA A 1 86 ? 3.061 7.133 11.118 1.00 84.44 86 ALA A C 1
ATOM 671 O O . ALA A 1 86 ? 2.132 7.342 10.345 1.00 84.44 86 ALA A O 1
ATOM 672 N N . ALA A 1 87 ? 3.099 6.073 11.928 1.00 86.25 87 ALA A N 1
ATOM 673 C CA . ALA A 1 87 ? 2.044 5.064 11.956 1.00 86.25 87 ALA A CA 1
ATOM 674 C C . ALA A 1 87 ? 0.725 5.601 12.549 1.00 86.25 87 ALA A C 1
ATOM 676 O O . ALA A 1 87 ? -0.345 5.311 12.015 1.00 86.25 87 ALA A O 1
ATOM 677 N N . ARG A 1 88 ? 0.793 6.453 13.585 1.00 86.56 88 ARG A N 1
ATOM 678 C CA . ARG A 1 88 ? -0.386 7.086 14.210 1.00 86.56 88 ARG A CA 1
ATOM 679 C C . ARG A 1 88 ? -1.243 7.881 13.227 1.00 86.56 88 ARG A C 1
ATOM 681 O O . ARG A 1 88 ? -2.460 7.875 13.363 1.00 86.56 88 ARG A O 1
ATOM 688 N N . ARG A 1 89 ? -0.636 8.508 12.212 1.00 86.31 89 ARG A N 1
ATOM 689 C CA . ARG A 1 89 ? -1.370 9.261 11.178 1.00 86.31 89 ARG A CA 1
ATOM 690 C C . ARG A 1 89 ? -2.440 8.423 10.473 1.00 86.31 89 ARG A C 1
ATOM 692 O O . ARG A 1 89 ? -3.487 8.957 10.140 1.00 86.31 89 ARG A O 1
ATOM 699 N N . TYR A 1 90 ? -2.198 7.128 10.269 1.00 86.44 90 TYR A N 1
ATOM 700 C CA . TYR A 1 90 ? -3.172 6.252 9.612 1.00 86.44 90 TYR A CA 1
ATOM 701 C C . TYR A 1 90 ? -4.246 5.740 10.563 1.00 86.44 90 TYR A C 1
ATOM 703 O O . TYR A 1 90 ? -5.350 5.476 10.111 1.00 86.44 90 TYR A O 1
ATOM 711 N N . LEU A 1 91 ? -3.941 5.615 11.858 1.00 81.75 91 LEU A N 1
ATOM 712 C CA . LEU A 1 91 ? -4.924 5.200 12.857 1.00 81.75 91 LEU A CA 1
ATOM 713 C C . LEU A 1 91 ? -6.000 6.280 13.039 1.00 81.75 91 LEU A C 1
ATOM 715 O O . LEU A 1 91 ? -7.182 5.969 12.978 1.00 81.75 91 LEU A O 1
ATOM 719 N N . HIS A 1 92 ? -5.584 7.548 13.133 1.00 78.00 92 HIS A N 1
ATOM 720 C CA . HIS A 1 92 ? -6.498 8.695 13.217 1.00 78.00 92 HIS A CA 1
ATOM 721 C C . HIS A 1 92 ? -7.372 8.881 11.971 1.00 78.00 92 HIS A C 1
ATOM 723 O O . HIS A 1 92 ? -8.477 9.399 12.060 1.00 78.00 92 HIS A O 1
ATOM 729 N N . ALA A 1 93 ? -6.924 8.424 10.796 1.00 70.00 93 ALA A N 1
ATOM 730 C CA . ALA A 1 93 ? -7.743 8.460 9.581 1.00 70.00 93 ALA A CA 1
ATOM 731 C C . ALA A 1 93 ? -8.978 7.534 9.649 1.00 70.00 93 ALA A C 1
ATOM 733 O O . ALA A 1 93 ? -9.793 7.530 8.729 1.00 70.00 93 ALA A O 1
ATOM 734 N N . VAL A 1 94 ? -9.094 6.737 10.714 1.00 67.75 94 VAL A N 1
ATOM 735 C CA . VAL A 1 94 ? -10.203 5.823 10.997 1.00 67.75 94 VAL A CA 1
ATOM 736 C C . VAL A 1 94 ? -10.980 6.254 12.256 1.00 67.75 94 VAL A C 1
ATOM 738 O O . VAL A 1 94 ? -11.869 5.528 12.703 1.00 67.75 94 VAL A O 1
ATOM 741 N N . ASP A 1 95 ? -10.671 7.430 12.826 1.00 62.09 95 ASP A N 1
ATOM 742 C CA . ASP A 1 95 ? -11.462 8.029 13.908 1.00 62.09 95 ASP A CA 1
ATOM 743 C C . ASP A 1 95 ? -12.911 8.200 13.398 1.00 62.09 95 ASP A C 1
ATOM 745 O O . ASP A 1 95 ? -13.159 8.866 12.392 1.00 62.09 95 ASP A O 1
ATOM 749 N N . GLY A 1 96 ? -13.859 7.500 14.033 1.00 63.62 96 GLY A N 1
ATOM 750 C CA . GLY A 1 96 ? -15.237 7.321 13.541 1.00 63.62 96 GLY A CA 1
ATOM 751 C C . GLY A 1 96 ? -15.779 5.888 13.641 1.00 63.62 96 GLY A C 1
ATOM 752 O O . GLY A 1 96 ? -16.958 5.651 13.385 1.00 63.62 96 GLY A O 1
ATOM 753 N N . ARG A 1 97 ? -14.948 4.923 14.053 1.00 68.19 97 ARG A N 1
ATOM 754 C CA . ARG A 1 97 ? -15.346 3.520 14.268 1.00 68.19 97 ARG A CA 1
ATOM 755 C C . ARG A 1 97 ? -16.033 3.220 15.594 1.00 68.19 97 ARG A C 1
ATOM 757 O O . ARG A 1 97 ? -16.326 2.057 15.861 1.00 68.19 97 ARG A O 1
ATOM 764 N N . ASP A 1 98 ? -16.325 4.226 16.407 1.00 72.88 98 ASP A N 1
ATOM 765 C CA . ASP A 1 98 ? -16.900 4.030 17.742 1.00 72.88 98 ASP A CA 1
ATOM 766 C C . ASP A 1 98 ? -18.173 3.176 17.711 1.00 72.88 98 ASP A C 1
ATOM 768 O O . ASP A 1 98 ? -18.378 2.344 18.590 1.00 72.88 98 ASP A O 1
ATOM 772 N N . GLN A 1 99 ? -18.983 3.296 16.654 1.00 71.44 99 GLN A N 1
ATOM 773 C CA . GLN A 1 99 ? -20.171 2.461 16.457 1.00 71.44 99 GLN A CA 1
ATOM 774 C C . GLN A 1 99 ? -19.839 0.989 16.170 1.00 71.44 99 GLN A C 1
ATOM 776 O O . GLN A 1 99 ? -20.491 0.098 16.709 1.00 71.44 99 GLN A O 1
ATOM 781 N N . GLU A 1 100 ? -18.820 0.711 15.3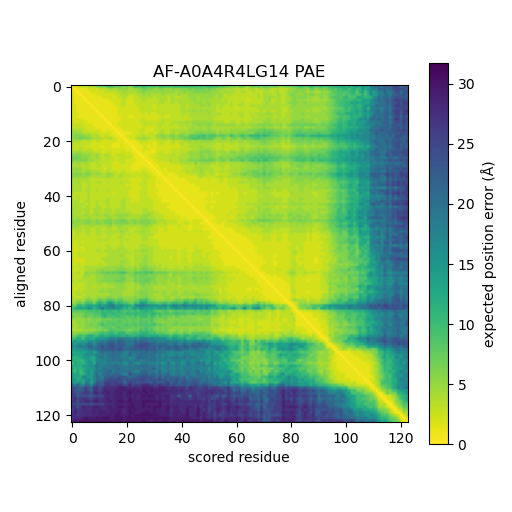53 1.00 73.69 100 GLU A N 1
ATOM 782 C CA . GLU A 1 100 ? -18.370 -0.658 15.066 1.00 73.69 100 GLU A CA 1
ATOM 783 C C . GLU A 1 100 ? -17.732 -1.300 16.302 1.00 73.69 100 GLU A C 1
ATOM 785 O O . GLU A 1 100 ? -17.970 -2.475 16.578 1.00 73.69 100 GLU A O 1
ATOM 790 N N . ILE A 1 101 ? -16.975 -0.515 17.075 1.00 72.81 101 ILE A N 1
ATOM 791 C CA . ILE A 1 101 ? -16.393 -0.945 18.350 1.00 72.81 101 ILE A CA 1
ATOM 792 C C . ILE A 1 101 ? -17.509 -1.244 19.354 1.00 72.81 101 ILE A C 1
ATOM 794 O O . ILE A 1 101 ? -17.523 -2.321 19.942 1.00 72.81 101 ILE A O 1
ATOM 798 N N . ALA A 1 102 ? -18.479 -0.341 19.513 1.00 78.00 102 ALA A N 1
ATOM 799 C CA . ALA A 1 102 ? -19.625 -0.542 20.396 1.00 78.00 102 ALA A CA 1
ATOM 800 C C . ALA A 1 102 ? -20.453 -1.774 19.999 1.00 78.00 102 ALA A C 1
ATOM 802 O O . ALA A 1 102 ? -20.872 -2.545 20.866 1.00 78.00 102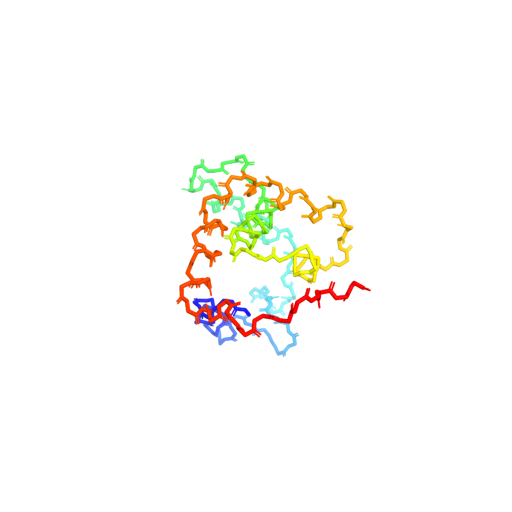 ALA A O 1
ATOM 803 N N . LYS A 1 103 ? -20.644 -2.007 18.693 1.00 80.69 103 LYS A N 1
ATOM 804 C CA . LYS A 1 103 ? -21.305 -3.213 18.189 1.00 80.69 103 LYS A CA 1
ATOM 805 C C . LYS A 1 103 ? -20.505 -4.472 18.532 1.00 80.69 103 LYS A C 1
ATOM 807 O O . LYS A 1 103 ? -21.072 -5.401 19.091 1.00 80.69 103 LYS A O 1
ATOM 812 N N . ALA A 1 104 ? -19.203 -4.496 18.252 1.00 78.00 104 ALA A N 1
ATOM 813 C CA . ALA A 1 104 ? -18.353 -5.647 18.556 1.00 78.00 104 ALA A CA 1
ATOM 814 C C . ALA A 1 104 ? -18.299 -5.952 20.064 1.00 78.00 104 ALA A C 1
ATOM 816 O O . ALA A 1 104 ? -18.316 -7.115 20.457 1.00 78.00 104 ALA A O 1
ATOM 817 N N . LEU A 1 105 ? -18.289 -4.919 20.915 1.00 80.00 105 LEU A N 1
ATOM 818 C CA . LEU A 1 105 ? -18.404 -5.069 22.369 1.00 80.00 105 LEU A CA 1
ATOM 819 C C . LEU A 1 105 ? -19.752 -5.676 22.778 1.00 80.00 105 LEU A C 1
ATOM 821 O O . LEU A 1 105 ? -19.789 -6.518 23.670 1.00 80.00 105 LEU A O 1
ATOM 825 N N . SER A 1 106 ? -20.842 -5.274 22.118 1.00 82.38 106 SER A N 1
ATOM 826 C CA . SER A 1 106 ? -22.180 -5.824 22.369 1.00 82.38 106 SER A CA 1
ATOM 827 C C . SER A 1 106 ? -22.274 -7.295 21.956 1.00 82.38 106 SER A C 1
ATOM 829 O O . SER A 1 106 ? -22.806 -8.098 22.715 1.00 82.38 106 SER A O 1
ATOM 831 N N . ASP A 1 107 ? -21.709 -7.661 20.802 1.00 79.50 107 ASP A N 1
ATOM 832 C CA . ASP A 1 107 ? -21.660 -9.049 20.327 1.00 79.50 107 ASP A CA 1
ATOM 833 C C . ASP A 1 107 ? -20.840 -9.930 21.301 1.00 79.50 107 ASP A C 1
ATOM 835 O O . ASP A 1 107 ? -21.300 -10.984 21.732 1.00 79.50 107 ASP A O 1
ATOM 839 N N . LEU A 1 108 ? -19.668 -9.454 21.746 1.00 72.94 108 LEU A N 1
ATOM 840 C CA . LEU A 1 108 ? -18.844 -10.144 22.751 1.00 72.94 108 LEU A CA 1
ATOM 841 C C . LEU A 1 108 ? -19.546 -10.296 24.107 1.00 72.94 108 LEU A C 1
ATOM 843 O O . LEU A 1 108 ? -19.349 -11.301 24.784 1.00 72.94 108 LEU A O 1
ATOM 847 N N . ALA A 1 109 ? -20.332 -9.303 24.525 1.00 76.44 109 ALA A N 1
ATOM 848 C CA . ALA A 1 109 ? -21.104 -9.366 25.762 1.00 76.44 109 ALA A CA 1
ATOM 849 C C . ALA A 1 109 ? -22.319 -10.300 25.650 1.00 76.44 109 ALA A C 1
ATOM 851 O O . ALA A 1 109 ? -22.720 -10.883 26.651 1.00 76.44 109 ALA A O 1
ATOM 852 N N . ALA A 1 110 ? -22.896 -10.453 24.455 1.00 75.00 110 ALA A N 1
ATOM 853 C CA . ALA A 1 110 ? -23.991 -11.388 24.204 1.00 75.00 110 ALA A CA 1
ATOM 854 C C . ALA A 1 110 ? -23.517 -12.852 24.224 1.00 75.00 110 ALA A C 1
ATOM 856 O O . ALA A 1 110 ? -24.226 -13.713 24.743 1.00 75.00 110 ALA A O 1
ATOM 857 N N . ASP A 1 111 ? -22.308 -13.117 23.718 1.00 64.06 111 ASP A N 1
ATOM 858 C CA . ASP A 1 111 ? -21.673 -14.444 23.752 1.00 64.06 111 ASP A CA 1
ATOM 859 C C . ASP A 1 111 ? -20.895 -14.710 25.059 1.00 64.06 111 ASP A C 1
ATOM 861 O O . ASP A 1 111 ? -20.511 -15.845 25.360 1.00 64.06 111 ASP A O 1
ATOM 865 N N . GLY A 1 112 ? -20.642 -13.664 25.848 1.00 57.31 112 GLY A N 1
ATOM 866 C CA . GLY A 1 112 ? -19.934 -13.717 27.120 1.00 57.31 112 GLY A CA 1
ATOM 867 C C . GLY A 1 112 ? -20.879 -13.892 28.306 1.00 57.31 112 GLY A C 1
ATOM 868 O O . GLY A 1 112 ? -21.732 -13.053 28.574 1.00 57.31 112 GLY A O 1
ATOM 869 N N . ASP A 1 113 ? -20.681 -14.944 29.100 1.00 61.84 113 ASP A N 1
ATOM 870 C CA . ASP A 1 113 ? -21.340 -15.066 30.402 1.00 61.84 113 ASP A CA 1
ATOM 871 C C . ASP A 1 113 ? -20.713 -14.059 31.383 1.00 61.84 113 ASP A C 1
ATOM 873 O O . ASP A 1 113 ? -19.663 -14.314 31.981 1.00 61.84 113 ASP A O 1
ATOM 877 N N . ALA A 1 114 ? -21.345 -12.892 31.537 1.00 59.91 114 ALA A N 1
ATOM 878 C CA . ALA A 1 114 ? -20.901 -11.840 32.452 1.00 59.91 114 ALA A CA 1
ATOM 879 C C . ALA A 1 114 ? -20.784 -12.321 33.914 1.00 59.91 114 ALA A C 1
ATOM 881 O O . ALA A 1 114 ? -20.037 -11.724 34.690 1.00 59.91 114 ALA A O 1
ATOM 882 N N . ALA A 1 115 ? -21.447 -13.425 34.286 1.00 59.53 115 ALA A N 1
ATOM 883 C CA . ALA A 1 115 ? -21.313 -14.042 35.604 1.00 59.53 115 ALA A CA 1
ATOM 884 C C . ALA A 1 115 ? -19.988 -14.810 35.792 1.00 59.53 115 ALA A C 1
ATOM 886 O O . ALA A 1 115 ? -19.651 -15.180 36.915 1.00 59.53 115 ALA A O 1
ATOM 887 N N . ARG A 1 116 ? -19.217 -15.040 34.717 1.00 54.94 116 ARG A N 1
ATOM 888 C CA . ARG A 1 116 ? -17.904 -15.716 34.745 1.00 54.94 116 ARG A CA 1
ATOM 889 C C . ARG A 1 116 ? -16.714 -14.767 34.645 1.00 54.94 116 ARG A C 1
ATOM 891 O O . ARG A 1 116 ? -15.572 -15.230 34.674 1.00 54.94 116 ARG A O 1
ATOM 898 N N . LEU A 1 117 ? -16.944 -13.460 34.520 1.00 53.56 117 LEU A N 1
ATOM 899 C CA . LEU A 1 117 ? -15.853 -12.491 34.520 1.00 53.56 117 LEU A CA 1
ATOM 900 C C . LEU A 1 117 ? -15.260 -12.380 35.937 1.00 53.56 117 LEU A C 1
ATOM 902 O O . LEU A 1 117 ? -16.005 -12.212 36.905 1.00 53.56 117 LEU A O 1
ATOM 906 N N . PRO A 1 118 ? -13.927 -12.466 36.095 1.00 54.03 118 PRO A N 1
ATOM 907 C CA . PRO A 1 118 ? -13.295 -12.316 37.398 1.00 54.03 118 PRO A CA 1
ATOM 908 C C . PRO A 1 118 ? -13.583 -10.920 37.968 1.00 54.03 118 PRO A C 1
ATOM 910 O O . PRO A 1 118 ? -13.435 -9.915 37.277 1.00 54.03 118 PRO A O 1
ATOM 913 N N . HIS A 1 119 ? -13.946 -10.843 39.254 1.00 60.31 119 HIS A N 1
ATOM 914 C CA . HIS A 1 119 ? -14.331 -9.595 39.932 1.00 60.31 119 HIS A CA 1
ATOM 915 C C . HIS A 1 119 ? -13.232 -8.510 39.985 1.00 60.31 119 HIS A C 1
ATOM 917 O O . HIS A 1 119 ? -13.504 -7.390 40.414 1.00 60.31 119 HIS A O 1
ATOM 923 N N . ARG A 1 120 ? -11.996 -8.809 39.557 1.00 43.81 120 ARG A N 1
ATOM 924 C CA . ARG A 1 120 ? -10.903 -7.837 39.398 1.00 43.81 120 ARG A CA 1
ATOM 925 C C . ARG A 1 120 ? -10.082 -8.166 38.150 1.00 43.81 120 ARG A C 1
ATOM 927 O O . ARG A 1 120 ? -9.488 -9.238 38.071 1.00 43.81 120 ARG A O 1
ATOM 934 N N . ILE A 1 121 ? -9.998 -7.217 37.220 1.00 49.62 121 ILE A N 1
ATOM 935 C CA . ILE A 1 121 ? -8.918 -7.168 36.228 1.00 49.62 121 ILE A CA 1
ATOM 936 C C . ILE A 1 121 ? -7.753 -6.483 36.940 1.00 49.62 121 ILE A C 1
ATOM 938 O O . ILE A 1 121 ? -7.752 -5.265 37.113 1.00 49.62 121 ILE A O 1
ATOM 942 N N . THR A 1 122 ? -6.819 -7.269 37.466 1.00 41.19 122 THR A N 1
ATOM 943 C CA . THR A 1 122 ? -5.583 -6.727 38.036 1.00 41.19 122 THR A CA 1
ATOM 944 C C . THR A 1 122 ? -4.709 -6.257 36.877 1.00 41.19 122 THR A C 1
ATOM 946 O O . THR A 1 122 ? -4.396 -7.052 35.991 1.00 41.19 122 THR A O 1
ATOM 949 N N . MET A 1 123 ? -4.402 -4.959 36.864 1.00 36.44 123 MET A N 1
ATOM 950 C CA . MET A 1 123 ? -3.488 -4.316 35.918 1.00 36.44 123 MET A CA 1
ATOM 951 C C . MET A 1 123 ? -2.032 -4.624 36.270 1.00 36.44 123 MET A C 1
ATOM 953 O O . MET A 1 123 ? -1.747 -4.739 37.486 1.00 36.44 123 MET A O 1
#

Sequence (123 aa):
MPPHVVPVLRLHLEQYAGRERLFMSRDGSPLRGNTLYQAFVRARKRAGLDHLTVHDLRHTGQTLAAQTGATLADLMKRLGHSSMAAARRYLHAVDGRDQEIAKALSDLAADGDAARLPHRITM

pLDDT: mean 84.25, std 13.27, range [36.44, 97.81]

Radius of gyration: 21.36 Å; Cα contacts (8 Å, |Δi|>4): 61; chains: 1; bounding box: 43×32×61 Å

Mean predicted aligned error: 9.37 Å